Protein AF-A0A439V384-F1 (afdb_monomer_lite)

Structure (mmCIF, N/CA/C/O backbone):
data_AF-A0A439V384-F1
#
_entry.id   AF-A0A439V384-F1
#
loop_
_ato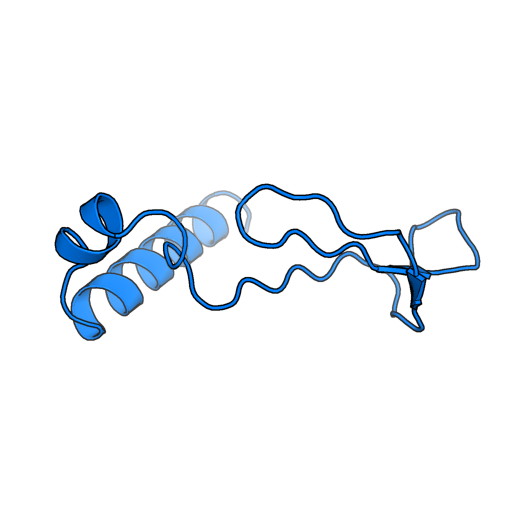m_site.group_PDB
_atom_site.id
_atom_site.type_symbol
_atom_site.label_atom_id
_atom_site.label_alt_id
_atom_site.label_comp_id
_atom_site.label_asym_id
_atom_site.label_entity_id
_atom_site.label_seq_id
_atom_site.pdbx_PDB_ins_code
_atom_site.Cartn_x
_atom_site.Cartn_y
_atom_site.Cartn_z
_atom_site.occupancy
_atom_site.B_iso_or_equiv
_atom_site.auth_seq_id
_atom_site.auth_comp_id
_atom_site.auth_asym_id
_atom_site.auth_atom_id
_atom_site.pdbx_PDB_model_num
ATOM 1 N N . ARG A 1 1 ? 7.505 -0.198 -17.158 1.00 53.62 1 ARG A N 1
ATOM 2 C CA . ARG A 1 1 ? 7.915 -0.877 -18.419 1.00 53.62 1 ARG A CA 1
ATOM 3 C C . ARG A 1 1 ? 8.282 -2.327 -18.091 1.00 53.62 1 ARG A C 1
ATOM 5 O O . ARG A 1 1 ? 8.988 -2.533 -17.107 1.00 53.62 1 ARG A O 1
ATOM 12 N N . THR A 1 2 ? 7.811 -3.331 -18.836 1.00 57.47 2 THR A N 1
ATOM 13 C CA . THR A 1 2 ? 8.214 -4.739 -18.601 1.00 57.47 2 THR A CA 1
ATOM 14 C C . THR A 1 2 ? 9.559 -5.044 -19.268 1.00 57.47 2 THR A C 1
ATOM 16 O O . THR A 1 2 ? 10.102 -4.219 -20.002 1.00 57.47 2 THR A O 1
ATOM 19 N N . ALA A 1 3 ? 10.144 -6.218 -19.009 1.00 58.94 3 ALA A N 1
ATOM 20 C CA . ALA A 1 3 ? 11.417 -6.594 -19.624 1.00 58.94 3 ALA A CA 1
ATOM 21 C C . ALA A 1 3 ? 11.338 -6.707 -21.164 1.00 58.94 3 ALA A C 1
ATOM 23 O O . ALA A 1 3 ? 12.356 -6.479 -21.813 1.00 58.94 3 ALA A O 1
ATOM 24 N N . ALA A 1 4 ? 10.153 -6.983 -21.723 1.00 60.12 4 ALA A N 1
ATOM 25 C CA . ALA A 1 4 ? 9.919 -7.231 -23.150 1.00 60.12 4 ALA A CA 1
ATOM 26 C C . ALA A 1 4 ? 9.026 -6.186 -23.858 1.00 60.12 4 ALA A C 1
ATOM 28 O O . ALA A 1 4 ? 8.831 -6.284 -25.064 1.00 60.12 4 ALA A O 1
ATOM 29 N N . GLY A 1 5 ? 8.454 -5.214 -23.137 1.00 61.16 5 GLY A N 1
ATOM 30 C CA . GLY A 1 5 ? 7.557 -4.200 -23.705 1.00 61.16 5 GLY A CA 1
ATOM 31 C C . GLY A 1 5 ? 8.211 -2.821 -23.784 1.00 61.16 5 GLY A C 1
ATOM 32 O O . GLY A 1 5 ? 8.808 -2.374 -22.806 1.00 61.16 5 GLY A O 1
ATOM 33 N N . ASP A 1 6 ? 8.067 -2.138 -24.922 1.00 65.44 6 ASP A N 1
ATOM 34 C CA . ASP A 1 6 ? 8.615 -0.788 -25.146 1.00 65.44 6 ASP A CA 1
ATOM 35 C C . ASP A 1 6 ? 7.827 0.317 -24.418 1.00 65.44 6 ASP A C 1
ATOM 37 O O . ASP A 1 6 ? 8.384 1.349 -24.030 1.00 65.44 6 ASP A O 1
ATOM 41 N N . SER A 1 7 ? 6.539 0.083 -24.155 1.00 69.75 7 SER A N 1
ATOM 42 C CA . SER A 1 7 ? 5.650 1.012 -23.457 1.00 69.75 7 SER A CA 1
ATOM 43 C C . SER A 1 7 ? 5.465 0.654 -21.978 1.00 69.75 7 SER A C 1
ATOM 45 O O . SER A 1 7 ? 5.652 -0.486 -21.539 1.00 69.75 7 SER A O 1
ATOM 47 N N . ALA A 1 8 ? 5.103 1.653 -21.172 1.00 76.81 8 ALA A N 1
ATOM 48 C CA . ALA A 1 8 ? 4.507 1.422 -19.865 1.00 76.81 8 ALA A CA 1
ATOM 49 C C . ALA A 1 8 ? 3.021 1.785 -19.910 1.00 76.81 8 ALA A C 1
ATOM 51 O O . ALA A 1 8 ? 2.576 2.599 -20.720 1.00 76.81 8 ALA A O 1
ATOM 52 N N . ALA A 1 9 ? 2.259 1.138 -19.042 1.00 78.75 9 ALA A N 1
ATOM 53 C CA . ALA A 1 9 ? 0.833 1.331 -18.911 1.00 78.75 9 ALA A CA 1
ATOM 54 C C . ALA A 1 9 ? 0.506 1.501 -17.430 1.00 78.75 9 ALA A C 1
ATOM 56 O O . ALA A 1 9 ? 1.124 0.862 -16.578 1.00 78.75 9 ALA A O 1
ATOM 57 N N . GLU A 1 10 ? -0.453 2.365 -17.148 1.00 81.62 10 GLU A N 1
ATOM 58 C CA . GLU A 1 10 ? -1.002 2.611 -15.827 1.00 81.62 10 GLU A CA 1
ATOM 59 C C . GLU A 1 10 ? -2.463 2.168 -15.820 1.00 81.62 10 GLU A C 1
ATOM 61 O O . GLU A 1 10 ? -3.211 2.410 -16.771 1.00 81.62 10 GLU A O 1
ATOM 66 N N . ILE A 1 11 ? -2.867 1.502 -14.744 1.00 85.25 11 ILE A N 1
ATOM 67 C CA . ILE A 1 11 ? -4.245 1.098 -14.497 1.00 85.25 11 ILE A CA 1
ATOM 68 C C . ILE A 1 11 ? -4.626 1.569 -13.098 1.00 85.25 11 ILE A C 1
ATOM 70 O O . ILE A 1 11 ? -3.899 1.324 -12.13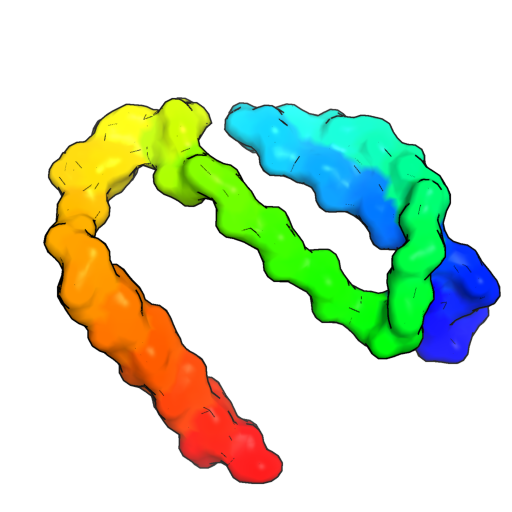7 1.00 85.25 11 ILE A O 1
ATOM 74 N N . GLY A 1 12 ? -5.754 2.266 -12.992 1.00 82.12 12 GLY A N 1
ATOM 75 C CA . GLY A 1 12 ? -6.308 2.698 -11.713 1.00 82.12 12 GLY A CA 1
ATOM 76 C C . GLY A 1 12 ? -7.464 1.800 -11.290 1.00 82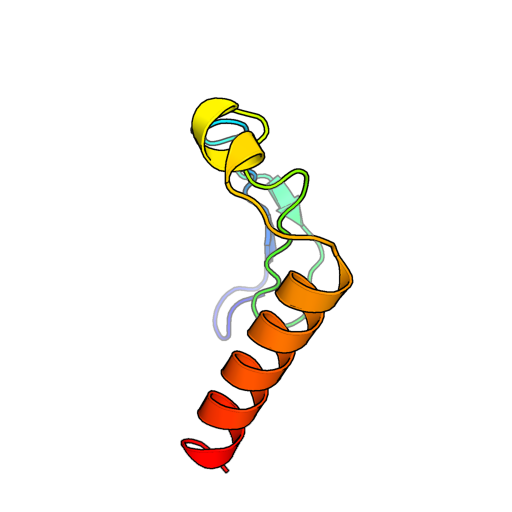.12 12 GLY A C 1
ATOM 77 O O . GLY A 1 12 ? -8.202 1.286 -12.131 1.00 82.12 12 GLY A O 1
ATOM 78 N N . ILE A 1 13 ? -7.641 1.618 -9.986 1.00 83.56 13 ILE A N 1
ATOM 79 C CA . ILE A 1 13 ? -8.830 0.973 -9.429 1.00 83.56 13 ILE A CA 1
ATOM 80 C C . ILE A 1 13 ? -9.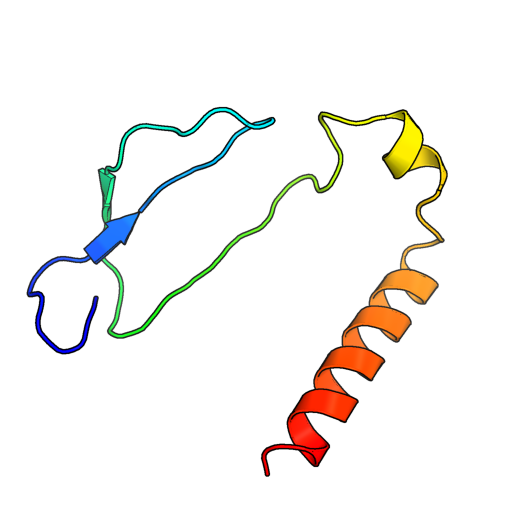398 1.908 -8.370 1.00 83.56 13 ILE A C 1
ATOM 82 O O . ILE A 1 13 ? -8.741 2.192 -7.373 1.00 83.56 13 ILE A O 1
ATOM 86 N N . GLU A 1 14 ? -10.633 2.355 -8.567 1.00 80.75 14 GLU A N 1
ATOM 87 C CA . GLU A 1 14 ? -11.330 3.248 -7.643 1.00 80.75 14 GLU A CA 1
ATOM 88 C C . GLU A 1 14 ? -12.557 2.538 -7.075 1.00 80.75 14 GLU A C 1
ATOM 90 O O . GLU A 1 14 ? -13.499 2.210 -7.796 1.00 80.75 14 GLU A O 1
ATOM 95 N N . GLY A 1 15 ? -12.551 2.250 -5.771 1.00 74.25 15 GLY A N 1
ATOM 96 C CA . GLY A 1 15 ? -13.720 1.691 -5.077 1.00 74.25 15 GLY A CA 1
ATOM 97 C C . GLY A 1 15 ? -14.207 0.353 -5.645 1.00 74.25 15 GLY A C 1
ATOM 98 O O . GLY A 1 15 ? -15.401 0.071 -5.620 1.00 74.25 15 GLY A O 1
ATOM 99 N N . GLY A 1 16 ? -13.293 -0.450 -6.201 1.00 78.50 16 GLY A N 1
ATOM 100 C CA . GLY A 1 16 ? -13.602 -1.719 -6.870 1.00 78.50 16 GLY A CA 1
ATOM 101 C C . GLY A 1 16 ? -13.946 -1.594 -8.359 1.00 78.50 16 GLY A C 1
ATOM 102 O O . GLY A 1 16 ? -14.162 -2.613 -9.010 1.00 78.50 16 GLY A O 1
ATOM 103 N N . ARG A 1 17 ? -13.969 -0.381 -8.924 1.00 81.38 17 ARG A N 1
ATOM 104 C CA . ARG A 1 17 ? -14.130 -0.153 -10.366 1.00 81.38 17 ARG A CA 1
ATOM 105 C C . ARG A 1 17 ? -12.771 -0.022 -11.034 1.00 81.38 17 ARG A C 1
ATOM 107 O O . ARG A 1 17 ? -11.953 0.800 -10.632 1.00 81.38 17 ARG A O 1
ATOM 114 N N . VAL A 1 18 ? -12.549 -0.826 -12.067 1.00 85.25 18 VAL A N 1
ATOM 115 C CA . VAL A 1 18 ? -11.337 -0.768 -12.887 1.00 85.25 18 VAL A CA 1
ATOM 116 C C . VAL A 1 18 ? -11.448 0.413 -13.848 1.00 85.25 18 VAL A C 1
ATOM 118 O O . VAL A 1 18 ? -12.403 0.502 -14.619 1.00 85.25 18 VAL A O 1
ATOM 121 N N . LEU A 1 19 ? -10.483 1.327 -13.787 1.00 85.12 19 LEU A N 1
ATOM 122 C CA . LEU A 1 19 ? -10.368 2.447 -14.713 1.00 85.12 19 LEU A CA 1
ATOM 123 C C . LEU A 1 19 ? -9.697 2.002 -16.020 1.00 85.12 19 LEU A C 1
ATOM 125 O O . LEU A 1 19 ? -8.930 1.034 -16.025 1.00 85.12 19 LEU A O 1
ATOM 129 N N . PRO A 1 20 ? -9.956 2.703 -17.139 1.00 80.12 20 PRO A N 1
ATOM 130 C CA . PRO A 1 20 ? -9.305 2.395 -18.404 1.00 80.12 20 PRO A CA 1
ATOM 131 C C . PRO A 1 20 ? -7.785 2.515 -18.282 1.00 80.12 20 PRO A C 1
ATOM 133 O O . PRO A 1 20 ? -7.268 3.469 -17.696 1.00 80.12 20 PRO A O 1
ATOM 136 N N . VAL A 1 21 ? -7.084 1.547 -18.873 1.00 83.69 21 VAL A N 1
ATOM 137 C CA . VAL A 1 21 ? -5.622 1.530 -18.945 1.00 83.69 21 VAL A CA 1
ATOM 138 C C . VAL A 1 21 ? -5.152 2.720 -19.773 1.00 83.69 21 VAL A C 1
ATOM 140 O O . VAL A 1 21 ? -5.625 2.928 -20.892 1.00 83.69 21 VAL A O 1
ATOM 143 N N . ARG A 1 22 ? -4.210 3.495 -19.237 1.00 81.12 22 ARG A N 1
ATOM 144 C CA . ARG A 1 22 ? -3.613 4.640 -19.928 1.00 81.12 22 ARG A CA 1
ATOM 145 C C . ARG A 1 22 ? -2.133 4.384 -20.198 1.00 81.12 22 ARG A C 1
ATOM 147 O O . ARG A 1 22 ? -1.466 3.758 -19.374 1.00 81.12 22 ARG A O 1
ATOM 154 N N . PRO A 1 23 ? -1.595 4.845 -21.337 1.00 79.69 23 PRO A N 1
ATOM 155 C CA . PRO A 1 23 ? -0.158 4.813 -21.562 1.00 79.69 23 PRO A CA 1
ATOM 156 C C . PRO A 1 23 ? 0.530 5.734 -20.550 1.00 79.69 23 PRO A C 1
ATOM 158 O O . PRO A 1 23 ? 0.134 6.886 -20.385 1.00 79.69 23 PRO A O 1
ATOM 161 N N . ALA A 1 24 ? 1.562 5.223 -19.884 1.00 76.62 24 ALA A N 1
ATOM 162 C CA . ALA A 1 24 ? 2.327 5.953 -18.882 1.00 76.62 24 ALA A CA 1
ATOM 163 C C . ALA A 1 24 ? 3.821 5.887 -19.202 1.00 76.62 24 ALA A C 1
ATOM 165 O O . ALA A 1 24 ? 4.336 4.878 -19.691 1.00 76.62 24 ALA A O 1
ATOM 166 N N . ALA A 1 25 ? 4.543 6.966 -18.912 1.00 71.38 25 ALA A N 1
ATOM 167 C CA . ALA A 1 25 ? 5.997 6.969 -18.972 1.00 71.38 25 ALA A CA 1
ATOM 168 C C . ALA A 1 25 ? 6.539 6.441 -17.638 1.00 71.38 25 ALA A C 1
ATOM 170 O O . ALA A 1 25 ? 6.614 7.176 -16.660 1.00 71.38 25 ALA A O 1
ATOM 171 N N . ALA A 1 26 ? 6.900 5.158 -17.587 1.00 72.00 26 ALA A N 1
ATOM 172 C CA . ALA A 1 26 ? 7.482 4.554 -16.391 1.00 72.00 26 ALA A CA 1
ATOM 173 C C . ALA A 1 26 ? 8.756 3.770 -16.714 1.00 72.00 26 ALA A C 1
ATOM 175 O O . ALA A 1 26 ? 8.847 3.088 -17.743 1.00 72.00 26 ALA A O 1
ATOM 176 N N . ASN A 1 27 ? 9.716 3.823 -15.789 1.00 72.56 27 ASN A N 1
ATOM 177 C CA . ASN A 1 27 ? 10.951 3.044 -15.844 1.00 72.56 27 ASN A CA 1
ATOM 178 C C . ASN A 1 27 ? 10.666 1.530 -15.858 1.00 72.56 27 ASN A C 1
ATOM 180 O O . ASN A 1 27 ? 9.532 1.073 -15.668 1.00 72.56 27 ASN A O 1
ATOM 184 N N . ARG A 1 28 ? 11.694 0.720 -16.144 1.00 73.06 28 ARG A N 1
ATOM 185 C CA . ARG A 1 28 ? 11.561 -0.743 -16.055 1.00 73.06 28 ARG A CA 1
ATOM 186 C C . ARG A 1 28 ? 11.233 -1.137 -14.616 1.00 73.06 28 ARG A C 1
ATOM 188 O O . ARG A 1 28 ? 11.894 -0.672 -13.696 1.00 73.06 28 ARG A O 1
ATOM 195 N N . GLY A 1 29 ? 10.208 -1.969 -14.456 1.00 75.38 29 GLY A N 1
ATOM 196 C CA . GLY A 1 29 ? 9.630 -2.321 -13.161 1.00 75.38 29 GLY A CA 1
ATOM 197 C C . GLY A 1 29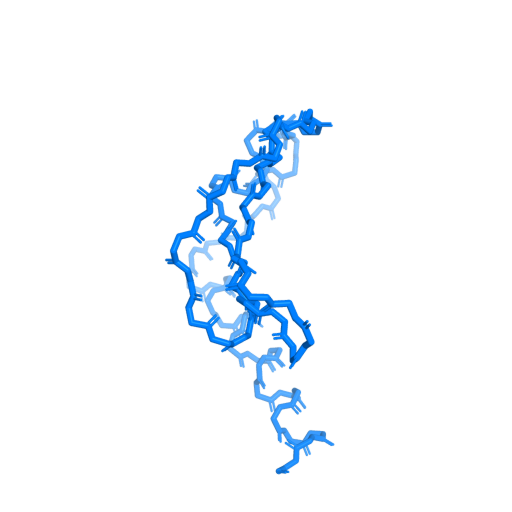 ? 8.127 -2.049 -13.086 1.00 75.38 29 GLY A C 1
ATOM 198 O O . GLY A 1 29 ? 7.499 -1.647 -14.076 1.00 75.38 29 GLY A O 1
ATOM 199 N N . THR A 1 30 ? 7.586 -2.282 -11.892 1.00 81.38 30 THR A N 1
ATOM 200 C CA . THR A 1 30 ? 6.176 -2.100 -11.541 1.00 81.38 30 THR A CA 1
ATOM 201 C C . THR A 1 30 ? 6.100 -1.202 -10.314 1.00 81.38 30 THR A C 1
ATOM 203 O O . THR A 1 30 ? 6.678 -1.527 -9.281 1.00 81.38 30 THR A O 1
ATOM 206 N N . THR A 1 31 ? 5.375 -0.094 -10.427 1.00 81.12 31 THR A N 1
ATOM 207 C CA . THR A 1 31 ? 5.058 0.789 -9.300 1.00 81.12 31 THR A CA 1
ATOM 208 C C . THR A 1 31 ? 3.585 0.615 -8.971 1.00 81.12 31 THR A C 1
ATOM 210 O O . THR A 1 31 ? 2.752 0.619 -9.874 1.00 81.12 31 THR A O 1
ATOM 213 N N . VAL A 1 32 ? 3.269 0.446 -7.690 1.00 84.12 32 VAL A N 1
ATOM 214 C CA . VAL A 1 32 ? 1.892 0.344 -7.200 1.00 84.12 32 VAL A CA 1
ATOM 215 C C . VAL A 1 32 ? 1.681 1.456 -6.183 1.00 84.12 32 VAL A C 1
ATOM 217 O O . VAL A 1 32 ? 2.393 1.514 -5.184 1.00 84.12 32 VAL A O 1
ATOM 220 N N . GLU A 1 33 ? 0.710 2.330 -6.435 1.00 83.31 33 GLU A N 1
ATOM 221 C CA . GLU A 1 33 ? 0.279 3.359 -5.489 1.00 83.31 33 GLU A CA 1
ATOM 222 C C . GLU A 1 33 ? -1.104 3.008 -4.946 1.00 83.31 33 GLU A C 1
ATOM 224 O O . GLU A 1 33 ? -2.022 2.695 -5.704 1.00 83.31 33 GLU A O 1
ATOM 229 N N . VAL A 1 34 ? -1.262 3.074 -3.625 1.00 85.25 34 VAL A N 1
ATOM 230 C CA . VAL A 1 34 ? -2.549 2.878 -2.952 1.00 85.25 34 VAL A CA 1
ATOM 231 C C . VAL A 1 34 ? -2.863 4.147 -2.173 1.00 85.25 34 VAL A C 1
ATOM 233 O O . VAL A 1 34 ? -2.111 4.524 -1.277 1.00 85.25 34 VAL A O 1
ATOM 236 N N . ARG A 1 35 ? -3.964 4.813 -2.526 1.00 83.75 35 ARG A N 1
ATOM 237 C CA . ARG A 1 35 ? -4.455 6.035 -1.871 1.00 83.75 35 ARG A CA 1
ATOM 238 C C . ARG A 1 35 ? -5.819 5.755 -1.246 1.00 83.75 35 ARG A C 1
ATOM 240 O O . ARG A 1 35 ? -6.574 4.943 -1.775 1.00 83.75 35 ARG A O 1
ATOM 247 N N . ASP A 1 36 ? -6.094 6.387 -0.108 1.00 80.12 36 ASP A N 1
ATOM 248 C CA . ASP A 1 36 ? -7.359 6.280 0.634 1.00 80.12 36 ASP A CA 1
ATOM 249 C C . ASP A 1 36 ? -7.835 4.831 0.848 1.00 80.12 36 ASP A C 1
ATOM 251 O O . ASP A 1 36 ? -8.956 4.433 0.512 1.00 80.12 36 ASP A O 1
ATOM 255 N N . LEU A 1 37 ? -6.951 4.008 1.422 1.00 78.50 37 LEU A N 1
ATOM 256 C CA . LEU A 1 37 ? -7.253 2.614 1.730 1.00 78.50 37 LEU A CA 1
ATOM 257 C C . LEU A 1 37 ? -8.510 2.528 2.617 1.00 78.50 37 LEU A C 1
ATOM 259 O O . LEU A 1 37 ? -8.588 3.147 3.673 1.00 78.50 37 LEU A O 1
ATOM 263 N N . PHE A 1 38 ? -9.490 1.736 2.174 1.00 78.38 38 PHE A N 1
ATOM 264 C CA . PHE A 1 38 ? -10.813 1.565 2.796 1.00 78.38 38 PHE A CA 1
ATOM 265 C C . PHE A 1 38 ? -11.820 2.717 2.643 1.00 78.38 38 PHE A C 1
ATOM 267 O O . PHE A 1 38 ? -12.878 2.635 3.272 1.00 78.38 38 PHE A O 1
ATOM 274 N N . PHE A 1 39 ? -11.603 3.705 1.762 1.00 77.81 39 PHE A N 1
ATOM 275 C CA . PHE A 1 39 ? -12.610 4.755 1.506 1.00 77.81 39 PHE A CA 1
ATOM 276 C C . PHE A 1 39 ? -13.987 4.179 1.120 1.00 77.81 39 PHE A C 1
ATOM 278 O O . PHE A 1 39 ? -15.024 4.656 1.572 1.00 77.81 39 PHE A O 1
ATOM 285 N N . ALA A 1 40 ? -13.999 3.105 0.322 1.00 74.44 40 ALA A N 1
ATOM 286 C CA . ALA A 1 40 ? -15.219 2.446 -0.141 1.00 74.44 40 ALA A CA 1
ATOM 287 C C . ALA A 1 40 ? -15.835 1.487 0.901 1.00 74.44 40 ALA A C 1
ATOM 289 O O . ALA A 1 40 ? -16.919 0.950 0.683 1.00 74.44 40 ALA A O 1
ATOM 290 N N . THR A 1 41 ? -15.161 1.245 2.033 1.00 78.75 41 THR A N 1
ATOM 291 C CA . THR A 1 41 ? -15.591 0.293 3.072 1.00 78.75 41 THR A CA 1
ATOM 292 C C . THR A 1 41 ? -15.467 0.906 4.476 1.00 78.75 41 THR A C 1
ATOM 294 O O . THR A 1 41 ? -14.553 0.549 5.227 1.00 78.75 41 THR A O 1
ATOM 297 N N . PRO A 1 42 ? -16.400 1.787 4.888 1.00 75.62 42 PRO A N 1
ATOM 298 C CA . PRO A 1 42 ? -16.295 2.556 6.134 1.00 75.62 42 PRO A CA 1
ATOM 299 C C . PRO A 1 42 ? -16.294 1.685 7.398 1.00 75.62 42 PRO A C 1
ATOM 301 O O . PRO A 1 42 ? -15.707 2.061 8.409 1.00 75.62 42 PRO A O 1
ATOM 304 N N . ALA A 1 43 ? -16.905 0.497 7.350 1.00 79.56 43 ALA A N 1
ATOM 305 C CA . ALA A 1 43 ? -16.840 -0.458 8.453 1.00 79.56 43 ALA A CA 1
ATOM 306 C C . ALA A 1 43 ? -15.396 -0.903 8.744 1.00 79.56 43 ALA A C 1
ATOM 308 O O . ALA A 1 43 ? -15.032 -1.003 9.907 1.00 79.56 43 ALA A O 1
ATOM 309 N N . ARG A 1 44 ? -14.560 -1.111 7.711 1.00 78.38 44 ARG A N 1
ATOM 310 C CA . ARG A 1 44 ? -13.142 -1.491 7.867 1.00 78.38 44 ARG A CA 1
ATOM 311 C C . ARG A 1 44 ? -12.283 -0.327 8.344 1.00 78.38 44 ARG A C 1
ATOM 313 O O . ARG A 1 44 ? -11.420 -0.534 9.188 1.00 78.38 44 ARG A O 1
ATOM 320 N N . LEU A 1 45 ? -12.575 0.885 7.871 1.00 77.38 45 LEU A N 1
ATOM 321 C CA . LEU A 1 45 ? -11.904 2.106 8.322 1.00 77.38 45 LEU A CA 1
ATOM 322 C C . LEU A 1 45 ? -12.014 2.278 9.851 1.00 77.38 45 LEU A C 1
ATOM 324 O O . LEU A 1 45 ? -11.038 2.623 10.503 1.00 77.38 45 LEU A O 1
ATOM 328 N N . LYS A 1 46 ? -13.173 1.950 10.445 1.00 77.06 46 LYS A N 1
ATOM 329 C CA . LYS A 1 46 ? -13.393 2.015 11.905 1.00 77.06 46 LYS A CA 1
ATOM 330 C C . LYS A 1 46 ? -12.549 1.029 12.724 1.00 77.06 46 LYS A C 1
ATOM 332 O O . LYS A 1 46 ? -12.436 1.213 13.931 1.00 77.06 46 LYS A O 1
ATOM 337 N N . PHE A 1 47 ? -11.985 -0.004 12.097 1.00 83.44 47 PHE A N 1
ATOM 338 C CA . PHE A 1 47 ? -11.079 -0.956 12.748 1.00 83.44 47 PHE A CA 1
ATOM 339 C C . PHE A 1 47 ? -9.601 -0.588 12.586 1.00 83.44 47 PHE A C 1
ATOM 341 O O . PHE A 1 47 ? -8.755 -1.267 13.172 1.00 83.44 47 PHE A O 1
ATOM 348 N N . MET A 1 48 ? -9.275 0.447 11.804 1.00 80.38 48 MET A N 1
ATOM 349 C CA . MET A 1 48 ? -7.894 0.907 11.687 1.00 80.38 48 MET A CA 1
ATOM 350 C C . MET A 1 48 ? -7.388 1.380 13.045 1.00 80.38 48 MET A C 1
ATOM 352 O O . MET A 1 48 ? -8.088 2.077 13.786 1.00 80.38 48 MET A O 1
ATOM 356 N N . LYS A 1 49 ? -6.161 0.983 13.380 1.00 85.19 49 LYS A N 1
ATOM 357 C CA . LYS A 1 49 ? -5.508 1.454 14.599 1.00 85.19 49 LYS A CA 1
ATOM 358 C C . LYS A 1 49 ? -4.964 2.867 14.379 1.00 85.19 49 LYS A C 1
ATOM 360 O O . LYS A 1 49 ? -5.030 3.426 13.287 1.00 85.19 49 LYS A O 1
ATOM 365 N N . GLY A 1 50 ? -4.407 3.456 15.437 1.00 89.00 50 GLY A N 1
ATOM 366 C CA . GLY A 1 50 ? -3.700 4.730 15.318 1.00 89.00 50 GLY A CA 1
ATOM 367 C C . GLY A 1 50 ? -2.520 4.637 14.345 1.00 89.00 50 GLY A C 1
ATOM 368 O O . GLY A 1 50 ? -1.893 3.586 14.215 1.00 89.00 50 GLY A O 1
ATOM 369 N N . GLU A 1 51 ? -2.175 5.759 13.718 1.00 87.06 51 GLU A N 1
ATOM 370 C CA . GLU A 1 51 ? -1.127 5.877 12.692 1.00 87.06 51 GLU A CA 1
ATOM 371 C C . GLU A 1 51 ? 0.199 5.200 13.085 1.00 87.06 51 GLU A C 1
ATOM 373 O O . GLU A 1 51 ? 0.791 4.444 12.313 1.00 87.06 51 GLU A O 1
ATOM 378 N N . ARG A 1 52 ? 0.636 5.389 14.338 1.00 89.94 52 ARG A N 1
ATOM 379 C CA . ARG A 1 52 ? 1.865 4.777 14.867 1.00 89.94 52 ARG A CA 1
ATOM 380 C C . ARG A 1 52 ? 1.822 3.244 14.856 1.00 89.94 52 ARG A C 1
ATOM 382 O O . ARG A 1 52 ? 2.847 2.607 14.605 1.00 89.94 52 ARG A O 1
ATOM 389 N N . ALA A 1 53 ? 0.664 2.654 15.151 1.00 88.75 53 ALA A N 1
ATOM 390 C CA . ALA A 1 53 ? 0.496 1.204 15.176 1.00 88.75 53 ALA A CA 1
ATOM 391 C C . ALA A 1 53 ? 0.545 0.617 13.758 1.00 88.75 53 ALA A C 1
ATOM 393 O O . ALA A 1 53 ? 1.217 -0.390 13.549 1.00 88.75 53 ALA A O 1
ATOM 394 N N . GLU A 1 54 ? -0.092 1.276 12.789 1.00 89.00 54 GLU A N 1
ATOM 395 C CA . GLU A 1 54 ? -0.075 0.864 11.377 1.00 89.00 54 GLU A CA 1
ATOM 396 C C . GLU A 1 54 ? 1.322 1.010 10.746 1.00 89.00 54 GLU A C 1
ATOM 398 O O . GLU A 1 54 ? 1.795 0.112 10.045 1.00 89.00 54 GLU A O 1
ATOM 403 N N . SER A 1 55 ? 2.040 2.096 11.055 1.00 88.50 55 SER A N 1
ATOM 404 C CA . SER A 1 55 ? 3.428 2.295 10.609 1.00 88.50 55 SER A CA 1
ATOM 405 C C . SER A 1 55 ? 4.377 1.222 11.166 1.00 88.50 55 SER A C 1
ATOM 407 O O . SER A 1 55 ? 5.210 0.668 10.438 1.00 88.50 55 SER A O 1
ATOM 409 N N . SER A 1 56 ? 4.201 0.856 12.442 1.00 91.62 56 SER A N 1
ATOM 410 C CA . SER A 1 56 ? 4.971 -0.226 13.070 1.00 91.62 56 SER A CA 1
ATOM 411 C C . SER A 1 56 ? 4.657 -1.578 12.423 1.00 91.62 56 SER A C 1
ATOM 413 O O . SER A 1 56 ? 5.576 -2.295 12.036 1.00 91.62 56 SER A O 1
ATOM 415 N N . ALA A 1 57 ? 3.372 -1.888 12.213 1.00 90.75 57 ALA A N 1
ATOM 416 C CA . ALA A 1 57 ? 2.945 -3.122 11.555 1.00 90.75 57 ALA A CA 1
ATOM 417 C C . ALA A 1 57 ? 3.504 -3.244 10.126 1.00 90.75 57 ALA A C 1
ATOM 419 O O . ALA A 1 57 ? 4.010 -4.301 9.749 1.00 90.75 57 ALA A O 1
ATOM 420 N N . THR A 1 58 ? 3.481 -2.155 9.353 1.00 90.25 58 THR A N 1
ATOM 421 C CA . THR A 1 58 ? 4.047 -2.114 7.994 1.00 90.25 58 THR A CA 1
ATOM 422 C C . THR A 1 58 ? 5.551 -2.375 8.017 1.00 90.25 58 THR A C 1
ATOM 424 O O . THR A 1 58 ? 6.054 -3.216 7.272 1.00 90.25 58 THR A O 1
ATOM 427 N N . SER A 1 59 ? 6.270 -1.701 8.917 1.00 92.19 59 SER A N 1
ATOM 428 C CA . SER A 1 59 ? 7.718 -1.867 9.070 1.00 92.19 59 SER A CA 1
ATOM 429 C C . SER A 1 59 ? 8.095 -3.298 9.451 1.00 92.19 59 SER A C 1
ATOM 431 O O . SER A 1 59 ? 9.070 -3.838 8.933 1.00 92.19 59 SER A O 1
ATOM 433 N N . ASP A 1 60 ? 7.322 -3.933 10.330 1.00 92.56 60 ASP A N 1
ATOM 434 C CA . ASP A 1 60 ? 7.568 -5.310 10.759 1.00 92.56 60 ASP A CA 1
ATOM 435 C C . ASP A 1 60 ? 7.354 -6.317 9.624 1.00 92.56 60 ASP A C 1
ATOM 437 O O . ASP A 1 60 ? 8.138 -7.257 9.480 1.00 92.56 60 ASP A O 1
ATOM 441 N N . VAL A 1 61 ? 6.340 -6.109 8.776 1.00 92.44 61 VAL A N 1
ATOM 442 C CA . VAL A 1 61 ? 6.126 -6.928 7.573 1.00 92.44 61 VAL A CA 1
ATOM 443 C C . VAL A 1 61 ? 7.296 -6.780 6.604 1.00 92.44 61 VAL A C 1
ATOM 445 O O . VAL A 1 61 ? 7.848 -7.788 6.165 1.00 92.44 61 VAL A O 1
ATOM 448 N N . VAL A 1 62 ? 7.725 -5.546 6.320 1.00 90.69 62 VAL A N 1
ATOM 449 C CA . VAL A 1 62 ? 8.861 -5.288 5.421 1.00 90.69 62 VAL A CA 1
ATOM 450 C C . VAL A 1 62 ? 10.139 -5.938 5.952 1.00 90.69 62 VAL A C 1
ATOM 452 O O . VAL A 1 62 ? 10.828 -6.625 5.203 1.00 90.69 62 VAL A O 1
ATOM 455 N N . LYS A 1 63 ? 10.426 -5.806 7.254 1.00 91.31 63 LYS A N 1
ATOM 456 C CA . LYS A 1 63 ? 11.582 -6.460 7.890 1.00 91.31 63 LYS A CA 1
ATOM 457 C C . LYS A 1 63 ? 11.532 -7.979 7.750 1.00 91.31 63 LYS A C 1
ATOM 459 O O . LYS A 1 63 ? 12.546 -8.589 7.433 1.00 91.31 63 LYS A O 1
ATOM 464 N N . ARG A 1 64 ? 10.370 -8.603 7.970 1.00 91.25 64 ARG A N 1
ATOM 465 C CA . ARG A 1 64 ? 10.215 -10.061 7.827 1.00 91.25 64 ARG A CA 1
ATOM 466 C C . ARG A 1 64 ? 10.478 -10.526 6.399 1.00 91.25 64 ARG A C 1
ATOM 468 O O . ARG A 1 64 ? 11.148 -11.537 6.218 1.00 91.25 64 ARG A O 1
ATOM 475 N N . ILE A 1 65 ? 9.984 -9.789 5.405 1.00 91.62 65 ILE A N 1
ATOM 476 C CA . ILE A 1 65 ? 10.238 -10.093 3.990 1.00 91.62 65 ILE A CA 1
ATOM 477 C C . ILE A 1 65 ? 11.730 -9.941 3.676 1.00 91.62 65 ILE A C 1
ATOM 479 O O . ILE A 1 65 ? 12.303 -10.833 3.062 1.00 91.62 65 ILE A O 1
ATOM 483 N N . ALA A 1 66 ? 12.366 -8.867 4.150 1.00 90.25 66 ALA A N 1
ATOM 484 C CA . ALA A 1 66 ? 13.792 -8.626 3.941 1.00 90.25 66 ALA A CA 1
ATOM 485 C C . ALA A 1 66 ? 14.684 -9.717 4.562 1.00 90.25 66 ALA A C 1
ATOM 487 O O . ALA A 1 66 ? 15.700 -10.078 3.988 1.00 90.25 66 ALA A O 1
ATOM 488 N N . ILE A 1 67 ? 14.304 -10.282 5.714 1.00 90.25 67 ILE A N 1
ATOM 489 C CA . ILE A 1 67 ? 15.042 -11.403 6.324 1.00 90.25 67 ILE A CA 1
ATOM 490 C C . ILE A 1 67 ? 14.838 -12.705 5.532 1.00 90.25 67 ILE A C 1
ATOM 492 O O . ILE A 1 67 ? 15.750 -13.524 5.451 1.00 90.25 67 ILE A O 1
ATOM 496 N N . ALA A 1 68 ? 13.649 -12.916 4.961 1.00 89.06 68 ALA A N 1
ATOM 497 C CA . ALA A 1 68 ? 13.345 -14.107 4.168 1.00 89.06 68 ALA A CA 1
ATOM 498 C C . ALA A 1 68 ? 14.022 -14.099 2.783 1.00 89.06 68 ALA A C 1
ATOM 500 O O . ALA A 1 68 ? 14.289 -15.167 2.234 1.00 89.06 68 ALA A O 1
ATOM 501 N N . PHE A 1 69 ? 14.300 -12.913 2.23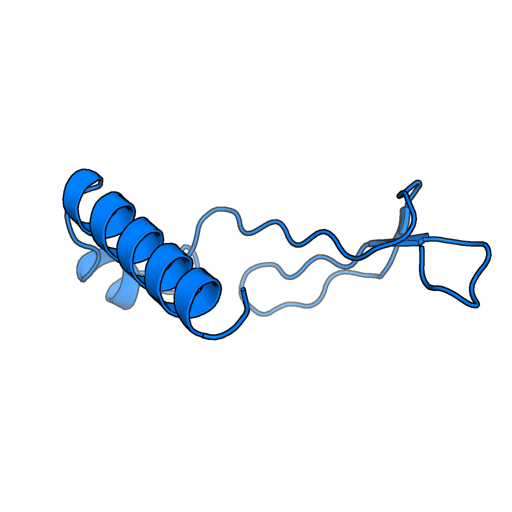7 1.00 77.88 69 PHE A N 1
ATOM 502 C CA . PHE A 1 69 ? 14.948 -12.703 0.943 1.00 77.88 69 PHE A CA 1
ATOM 503 C C . PHE A 1 69 ? 16.101 -11.694 1.096 1.00 77.88 69 PHE A C 1
ATOM 505 O O . PHE A 1 69 ? 15.884 -10.507 0.834 1.00 77.88 69 PHE A O 1
ATOM 512 N N . PRO A 1 70 ? 17.279 -12.144 1.572 1.00 67.44 70 PRO A N 1
ATOM 513 C CA . PRO A 1 70 ? 18.447 -11.285 1.767 1.00 67.44 70 PRO A CA 1
ATOM 514 C C . PRO A 1 70 ? 19.034 -10.747 0.456 1.00 67.44 70 PRO A C 1
ATOM 516 O O . PRO A 1 70 ? 18.930 -11.441 -0.584 1.00 67.44 70 PRO A O 1
#

Secondary structure (DSSP, 8-state):
--SS-SSEEE--EETTEEPPPEEE---SS------STTTT-HHHHTT---HHHHHHHHHHHHHHHHHH--

Radius of gyration: 16.41 Å; chains: 1; bounding box: 35×21×40 Å

Sequence (70 aa):
RTAAGDSAAEIGIEGGRVLPVRPAAANRGTTVEVRDLFFATPARLKFMKGERAESSATSDVVKRIAIAFP

Foldseek 3Di:
DEPPDPWDWDWDADLNDTDDIDTDDDDYDDDDDDPPPCPNPVVVVVVDDPPVVVVVVVVVVVVVVVVVPD

pLDDT: mean 80.45, std 8.92, range [53.62, 92.56]